Protein AF-A0A8H3M2S5-F1 (afdb_monomer_lite)

Radius of gyration: 21.24 Å; chains: 1; bounding box: 51×39×61 Å

Structure (mmCIF, N/CA/C/O backbone):
data_AF-A0A8H3M2S5-F1
#
_entry.id   AF-A0A8H3M2S5-F1
#
loop_
_atom_site.group_PDB
_atom_site.id
_atom_site.type_symbol
_atom_site.label_atom_id
_atom_site.label_alt_id
_atom_site.label_comp_id
_atom_site.label_asym_id
_atom_site.label_entity_id
_atom_site.label_seq_id
_atom_site.pdbx_PDB_ins_code
_atom_site.Cartn_x
_atom_site.Cartn_y
_atom_site.Cartn_z
_atom_site.occupancy
_atom_site.B_iso_or_equiv
_atom_site.auth_seq_id
_atom_site.auth_comp_id
_atom_site.auth_asym_id
_atom_site.auth_atom_id
_atom_site.pdbx_PDB_model_num
ATOM 1 N N . MET A 1 1 ? -24.716 7.108 -5.659 1.00 51.78 1 MET A N 1
ATOM 2 C CA . MET A 1 1 ? -23.593 6.285 -5.157 1.00 51.78 1 MET A CA 1
ATOM 3 C C . MET A 1 1 ? -22.657 7.214 -4.406 1.00 51.78 1 MET A C 1
ATOM 5 O O . MET A 1 1 ? -22.437 8.313 -4.899 1.00 51.78 1 MET A O 1
ATOM 9 N N . LEU A 1 2 ? -22.180 6.830 -3.221 1.00 49.16 2 LEU A N 1
ATOM 10 C CA . LEU A 1 2 ? -21.153 7.611 -2.524 1.00 49.16 2 LEU A CA 1
ATOM 11 C C . LEU A 1 2 ? -19.843 7.561 -3.331 1.00 49.16 2 LEU A C 1
ATOM 13 O O . LEU A 1 2 ? -19.574 6.525 -3.948 1.00 49.16 2 LEU A O 1
ATOM 17 N N . PRO A 1 3 ? -19.049 8.646 -3.357 1.00 60.88 3 PRO A N 1
ATOM 18 C CA . PRO A 1 3 ? -17.726 8.623 -3.970 1.00 60.88 3 PRO A CA 1
ATOM 19 C C . PRO A 1 3 ? -16.899 7.487 -3.367 1.00 60.88 3 PRO A C 1
ATOM 21 O O . PRO A 1 3 ? -16.915 7.293 -2.149 1.00 60.88 3 PRO A O 1
ATOM 24 N N . LYS A 1 4 ? -16.186 6.731 -4.210 1.00 62.12 4 LYS A N 1
ATOM 25 C CA . LYS A 1 4 ? -15.177 5.797 -3.707 1.00 62.12 4 LYS A CA 1
ATOM 26 C C . LYS A 1 4 ? -14.114 6.620 -2.983 1.00 62.12 4 LYS A C 1
ATOM 28 O O . LYS A 1 4 ? -13.667 7.638 -3.498 1.00 62.12 4 LYS A O 1
ATOM 33 N N . SER A 1 5 ? -13.785 6.205 -1.771 1.00 68.00 5 SER A N 1
ATOM 34 C CA . SER A 1 5 ? -12.738 6.819 -0.966 1.00 68.00 5 SER A CA 1
ATOM 35 C C . SER A 1 5 ? -11.375 6.572 -1.606 1.00 68.00 5 SER A C 1
ATOM 37 O O . SER A 1 5 ? -11.102 5.465 -2.067 1.00 68.00 5 SER A O 1
ATOM 39 N N . ASP A 1 6 ? -10.499 7.572 -1.557 1.00 73.31 6 ASP A N 1
ATOM 40 C CA . ASP A 1 6 ? -9.093 7.428 -1.958 1.00 73.31 6 ASP A CA 1
ATOM 41 C C . ASP A 1 6 ? -8.238 6.744 -0.871 1.00 73.31 6 ASP A C 1
ATOM 43 O O . ASP A 1 6 ? -7.022 6.598 -1.006 1.00 73.31 6 ASP A O 1
ATOM 47 N N . LEU A 1 7 ? -8.852 6.349 0.250 1.00 72.12 7 LEU A N 1
ATOM 48 C CA . LEU A 1 7 ? -8.176 5.666 1.348 1.00 72.12 7 LEU A CA 1
ATOM 49 C C . LEU A 1 7 ? -8.078 4.160 1.085 1.00 72.12 7 LEU A C 1
ATOM 51 O O . LEU A 1 7 ? -8.986 3.540 0.539 1.00 72.12 7 LEU A O 1
ATOM 55 N N . CYS A 1 8 ? -6.993 3.537 1.552 1.00 82.94 8 CYS A N 1
ATOM 56 C CA . CYS A 1 8 ? -6.921 2.080 1.585 1.00 82.94 8 CYS A CA 1
ATOM 57 C C . CYS A 1 8 ? -7.932 1.517 2.600 1.00 82.94 8 CYS A C 1
ATOM 59 O O . CYS A 1 8 ? -8.266 2.178 3.587 1.00 82.94 8 CYS A O 1
ATOM 61 N N . LYS A 1 9 ? -8.350 0.260 2.407 1.00 85.38 9 LYS A N 1
ATOM 62 C CA . LYS A 1 9 ? -9.315 -0.426 3.287 1.00 85.38 9 LYS A CA 1
ATOM 63 C C . LYS A 1 9 ? -8.938 -0.319 4.773 1.00 85.38 9 LYS A C 1
ATOM 65 O O . LYS A 1 9 ? -9.795 -0.067 5.608 1.00 85.38 9 LYS A O 1
ATOM 70 N N . THR A 1 10 ? -7.650 -0.434 5.107 1.00 85.94 10 THR A N 1
ATOM 71 C CA . THR A 1 10 ? -7.149 -0.306 6.487 1.00 85.94 10 THR A CA 1
ATOM 72 C C . THR A 1 10 ? -7.384 1.090 7.073 1.00 85.94 10 THR A C 1
ATOM 74 O O . THR A 1 10 ? -7.798 1.208 8.226 1.00 85.94 10 THR A O 1
ATOM 77 N N . CYS A 1 11 ? -7.140 2.149 6.295 1.00 83.75 11 CYS A N 1
ATOM 78 C CA . CYS A 1 11 ? -7.406 3.528 6.706 1.00 83.75 11 CYS A CA 1
ATOM 79 C C . CYS A 1 11 ? -8.905 3.788 6.870 1.00 83.75 11 CYS A C 1
ATOM 81 O O . CYS A 1 11 ? -9.299 4.459 7.820 1.00 83.75 11 CYS A O 1
ATOM 83 N N . GLU A 1 12 ? -9.738 3.253 5.974 1.00 85.94 12 GLU A N 1
ATOM 84 C CA . GLU A 1 12 ? -11.195 3.365 6.087 1.00 85.94 12 GLU A CA 1
ATOM 85 C C . GLU A 1 12 ? -11.708 2.708 7.368 1.00 85.94 12 GLU A C 1
ATOM 87 O O . GLU A 1 12 ? -12.399 3.363 8.149 1.00 85.94 12 GLU A O 1
ATOM 92 N N . THR A 1 13 ? -11.316 1.455 7.622 1.00 87.69 13 THR A N 1
ATOM 93 C CA . THR A 1 13 ? -11.713 0.715 8.828 1.00 87.69 13 THR A CA 1
ATOM 94 C C . THR A 1 13 ? -11.283 1.451 10.093 1.00 87.69 13 THR A C 1
ATOM 96 O O . THR A 1 13 ? -12.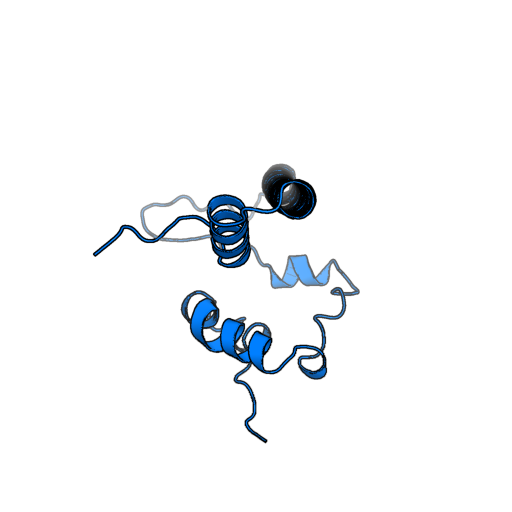130 1.770 10.922 1.00 87.69 13 THR A O 1
ATOM 99 N N . LYS A 1 14 ? -10.000 1.825 10.210 1.00 86.88 14 LYS A N 1
ATOM 100 C CA . LYS A 1 14 ? -9.495 2.531 11.399 1.00 86.88 14 LYS A CA 1
ATOM 101 C C . LYS A 1 14 ? -10.203 3.871 11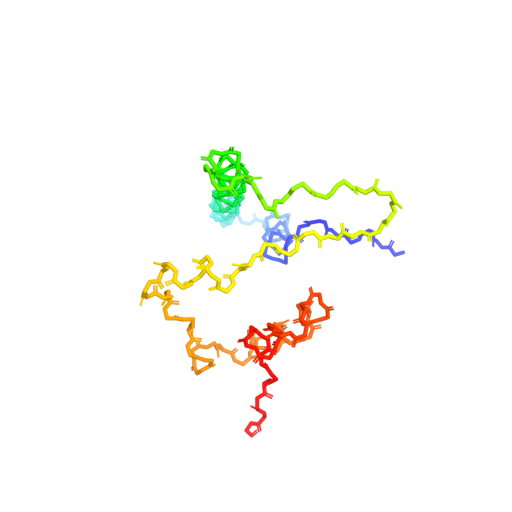.622 1.00 86.88 14 LYS A C 1
ATOM 103 O O . LYS A 1 14 ? -10.479 4.234 12.761 1.00 86.88 14 LYS A O 1
ATOM 108 N N . LYS A 1 15 ? -10.535 4.603 10.554 1.00 86.62 15 LYS A N 1
ATOM 109 C CA . LYS A 1 15 ? -11.261 5.877 10.653 1.00 86.62 15 LYS A CA 1
ATOM 110 C C . LYS A 1 15 ? -12.695 5.684 11.154 1.00 86.62 15 LYS A C 1
ATOM 112 O O . LYS A 1 15 ? -13.139 6.470 11.989 1.00 86.62 15 LYS A O 1
ATOM 117 N N . ILE A 1 16 ? -13.391 4.649 10.679 1.00 86.94 16 ILE A N 1
ATOM 118 C CA . ILE A 1 16 ? -14.727 4.275 11.168 1.00 86.94 16 ILE A CA 1
ATOM 119 C C .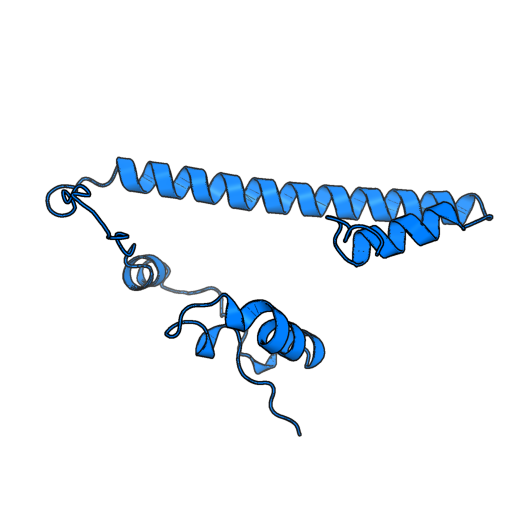 ILE A 1 16 ? -14.642 3.872 12.646 1.00 86.94 16 ILE A C 1
ATOM 121 O O . ILE A 1 16 ? -15.391 4.406 13.464 1.00 86.94 16 ILE A O 1
ATOM 125 N N . ASP A 1 17 ? -13.690 3.014 13.013 1.00 85.44 17 ASP A N 1
ATOM 126 C CA . ASP A 1 17 ? -13.523 2.549 14.394 1.00 85.44 17 ASP A CA 1
ATOM 127 C C . ASP A 1 17 ? -13.267 3.719 15.359 1.00 85.44 17 ASP A C 1
ATOM 129 O O . ASP A 1 17 ? -13.926 3.831 16.392 1.00 85.44 17 ASP A O 1
ATOM 133 N N . ILE A 1 18 ? -12.390 4.661 14.993 1.00 87.31 18 ILE A N 1
ATOM 134 C CA . ILE A 1 18 ? -12.126 5.877 15.785 1.00 87.31 18 ILE A CA 1
ATOM 135 C C . ILE A 1 18 ? -13.369 6.778 15.889 1.00 87.31 18 ILE A C 1
ATOM 137 O O . ILE A 1 18 ? -13.578 7.435 16.915 1.00 87.31 18 ILE A O 1
ATOM 141 N N . GLN A 1 19 ? -14.185 6.851 14.834 1.00 87.31 19 GLN A N 1
ATOM 142 C CA . GLN A 1 19 ? -15.374 7.704 14.799 1.00 87.31 19 GLN A CA 1
ATOM 143 C C . GLN A 1 19 ? -16.470 7.205 15.747 1.00 87.31 19 GLN A C 1
ATOM 145 O O . GLN A 1 19 ? -17.108 8.023 16.411 1.00 87.31 19 GLN A O 1
ATOM 150 N N . TYR A 1 20 ? -16.681 5.889 15.815 1.00 85.75 20 TYR A N 1
ATOM 151 C CA . TYR A 1 20 ? -17.797 5.296 16.560 1.00 85.75 20 TYR A CA 1
ATOM 152 C C . TYR A 1 20 ? -17.428 4.786 17.957 1.00 85.75 20 TYR A C 1
ATOM 154 O O . TYR A 1 20 ? -18.321 4.442 18.734 1.00 85.75 20 TYR A O 1
ATOM 162 N N . ILE A 1 21 ? -16.144 4.751 18.317 1.00 86.88 21 ILE A N 1
ATOM 163 C CA . ILE A 1 21 ? -15.730 4.290 19.641 1.00 86.88 21 ILE A CA 1
ATOM 164 C C . ILE A 1 21 ? -16.037 5.322 20.738 1.00 86.88 21 ILE A C 1
ATOM 166 O O . ILE A 1 21 ? -15.726 6.509 20.632 1.00 86.88 21 ILE A O 1
ATOM 170 N N . ILE A 1 22 ? -16.651 4.842 21.823 1.00 85.56 22 ILE A N 1
ATOM 171 C CA . ILE A 1 22 ? -17.117 5.666 22.953 1.00 85.56 22 ILE A CA 1
ATOM 172 C C . ILE A 1 22 ? -16.109 5.629 24.117 1.00 85.56 22 ILE A C 1
ATOM 174 O O . ILE A 1 22 ? -16.019 6.566 24.906 1.00 85.56 22 ILE A O 1
ATOM 178 N N . GLN A 1 23 ? -15.311 4.558 24.219 1.00 87.56 23 GLN A N 1
ATOM 179 C CA . GLN A 1 23 ? -14.295 4.399 25.262 1.00 87.56 23 GLN A CA 1
ATOM 180 C C . GLN A 1 23 ? -13.038 5.206 24.923 1.00 87.56 23 GLN A C 1
ATOM 182 O O . GLN A 1 23 ? -12.370 4.928 23.928 1.00 87.56 23 GLN A O 1
ATOM 187 N N . HIS A 1 24 ? -12.705 6.183 25.771 1.00 80.25 24 HIS A N 1
ATOM 188 C CA . HIS A 1 24 ? -11.620 7.135 25.524 1.00 80.25 24 HIS A CA 1
ATOM 189 C C . HIS A 1 24 ? -10.241 6.468 25.392 1.00 80.25 24 HIS A C 1
ATOM 191 O O . HIS A 1 24 ? -9.503 6.779 24.464 1.00 80.25 24 HIS A O 1
ATOM 197 N N . GLU A 1 25 ? -9.908 5.516 26.268 1.00 85.12 25 GLU A N 1
ATOM 198 C CA . GLU A 1 25 ? -8.618 4.806 26.230 1.00 85.12 25 GLU A CA 1
ATOM 199 C C . GLU A 1 25 ? -8.429 4.031 24.921 1.00 85.12 25 GLU A C 1
ATOM 201 O O . GLU A 1 25 ? -7.412 4.178 24.251 1.00 85.12 25 GLU A O 1
ATOM 206 N N . LYS A 1 26 ? -9.454 3.293 24.483 1.00 86.56 26 LYS A N 1
ATOM 207 C CA . LYS A 1 26 ? -9.410 2.574 23.201 1.00 86.56 26 LYS A CA 1
ATOM 208 C C . LYS A 1 26 ? -9.394 3.516 22.000 1.00 86.56 26 LYS A C 1
ATOM 210 O O . LYS A 1 26 ? -8.802 3.198 20.973 1.00 86.56 26 LYS A O 1
ATOM 215 N N . LYS A 1 27 ? -10.047 4.679 22.107 1.00 87.62 27 LYS A N 1
ATOM 216 C CA . LYS A 1 27 ? -9.989 5.717 21.070 1.00 87.62 27 LYS A CA 1
ATOM 217 C C . LYS A 1 27 ? -8.572 6.245 20.900 1.00 87.62 27 LYS A C 1
ATOM 219 O O . LYS A 1 27 ? -8.143 6.452 19.766 1.00 87.62 27 LYS A O 1
ATOM 224 N N . LEU A 1 28 ? -7.872 6.462 22.014 1.00 86.44 28 LEU A N 1
ATOM 225 C CA . LEU A 1 28 ? -6.484 6.903 22.017 1.00 86.44 28 LEU A CA 1
ATOM 226 C C . LEU A 1 28 ? -5.592 5.856 21.344 1.00 86.44 28 LEU A C 1
ATOM 228 O O . LEU A 1 28 ? -4.923 6.188 20.370 1.00 86.44 28 LEU A O 1
ATOM 232 N N . GLU A 1 29 ? -5.686 4.596 21.778 1.00 89.38 29 GLU A N 1
ATOM 233 C CA . GLU A 1 29 ? -4.929 3.477 21.204 1.00 89.38 29 GLU A CA 1
ATOM 234 C C . GLU A 1 29 ? -5.160 3.363 19.690 1.00 89.38 29 GLU A C 1
ATOM 236 O O . GLU A 1 29 ? -4.214 3.441 18.912 1.00 89.38 29 GLU A O 1
ATOM 241 N N . LEU A 1 30 ? -6.418 3.299 19.237 1.00 85.38 30 LEU A N 1
ATOM 242 C CA . LEU A 1 30 ? -6.744 3.221 17.807 1.00 85.38 30 LEU A CA 1
ATOM 243 C C . LEU A 1 30 ? -6.222 4.420 17.004 1.00 85.38 30 LEU A C 1
ATOM 245 O O . LEU A 1 30 ? -5.847 4.264 15.839 1.00 85.38 30 LEU A O 1
ATOM 249 N N . THR A 1 31 ? -6.201 5.609 17.610 1.00 84.38 31 THR A N 1
ATOM 250 C CA . THR A 1 31 ? -5.690 6.824 16.967 1.00 84.38 31 THR A CA 1
ATOM 251 C C . THR A 1 31 ? -4.177 6.756 16.788 1.00 84.38 31 THR A C 1
ATOM 253 O O . THR A 1 31 ? -3.691 7.032 15.690 1.00 84.38 31 THR A O 1
ATOM 256 N N . GLU A 1 32 ? -3.430 6.346 17.812 1.00 88.69 32 GLU A N 1
ATOM 257 C CA . GLU A 1 32 ? -1.980 6.123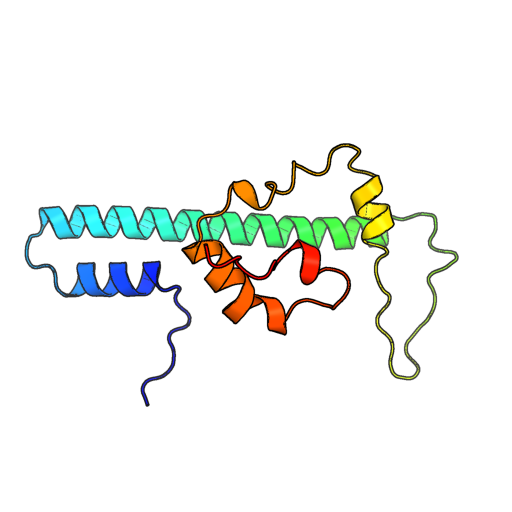 17.710 1.00 88.69 32 GLU A CA 1
ATOM 258 C C . GLU A 1 32 ? -1.664 5.096 16.621 1.00 88.69 32 GLU A C 1
ATOM 260 O O . GLU A 1 32 ? -0.826 5.316 15.741 1.00 88.69 32 GLU A O 1
ATOM 265 N N . ASP A 1 33 ? -2.426 4.013 16.617 1.00 87.94 33 ASP A N 1
ATOM 266 C CA . ASP A 1 33 ? -2.284 2.907 15.688 1.00 87.94 33 ASP A CA 1
ATOM 267 C C . ASP A 1 33 ? -2.612 3.310 14.236 1.00 87.94 33 ASP A C 1
ATOM 269 O O . ASP A 1 33 ? -2.053 2.778 13.270 1.00 87.94 33 ASP A O 1
ATOM 273 N N . TYR A 1 34 ? -3.528 4.264 14.051 1.00 86.88 34 TYR A N 1
ATOM 274 C CA . TYR A 1 34 ? -3.820 4.885 12.759 1.00 86.88 34 TYR A CA 1
ATOM 275 C C . TYR A 1 34 ? -2.700 5.829 12.308 1.00 86.88 34 TYR A C 1
ATOM 277 O O . TYR A 1 34 ? -2.270 5.757 11.154 1.00 86.88 34 TYR A O 1
ATOM 285 N N . LEU A 1 35 ? -2.157 6.649 13.211 1.00 86.44 35 LEU A N 1
ATOM 286 C CA . LEU A 1 35 ? -1.033 7.541 12.910 1.00 86.44 35 LEU A CA 1
ATOM 287 C C . LEU A 1 35 ? 0.233 6.765 12.524 1.00 86.44 35 LEU A C 1
ATOM 289 O O . LEU A 1 35 ? 0.925 7.147 11.577 1.00 86.44 35 LEU A O 1
ATOM 293 N N . ILE A 1 36 ? 0.514 5.644 13.194 1.00 90.12 36 ILE A N 1
ATOM 294 C CA . ILE A 1 36 ? 1.623 4.747 12.837 1.00 90.12 36 ILE A CA 1
ATOM 295 C C . ILE A 1 36 ? 1.443 4.211 11.414 1.00 90.12 36 ILE A C 1
ATOM 297 O O . ILE A 1 36 ? 2.398 4.203 10.632 1.00 90.12 36 ILE A O 1
ATOM 301 N N . HIS A 1 37 ? 0.229 3.785 11.057 1.00 88.94 37 HIS A N 1
ATOM 302 C CA . HIS A 1 37 ? -0.060 3.302 9.710 1.00 88.94 37 HIS A CA 1
ATOM 303 C C . HIS A 1 37 ? 0.142 4.396 8.651 1.00 88.94 37 HIS A C 1
ATOM 305 O O . HIS A 1 37 ? 0.821 4.152 7.652 1.00 88.94 37 HIS A O 1
ATOM 311 N N . LEU A 1 38 ? -0.360 5.612 8.896 1.00 85.56 38 LEU A N 1
ATOM 312 C CA . LEU A 1 38 ? -0.161 6.753 7.996 1.00 85.56 38 LEU A CA 1
ATOM 313 C C . LEU A 1 38 ? 1.322 7.088 7.809 1.00 85.56 38 LEU A C 1
ATOM 315 O O . LEU A 1 38 ? 1.766 7.308 6.682 1.00 85.56 38 LEU A O 1
ATOM 319 N N . LYS A 1 39 ? 2.105 7.069 8.892 1.00 90.69 39 LYS A N 1
ATOM 320 C CA . LYS A 1 39 ? 3.548 7.324 8.834 1.00 90.69 39 LYS A CA 1
ATOM 321 C C . LYS A 1 39 ? 4.280 6.283 7.984 1.00 90.69 39 LYS A C 1
ATOM 323 O O . LYS A 1 39 ? 5.137 6.653 7.187 1.00 90.69 39 LYS A O 1
ATOM 328 N N . ARG A 1 40 ? 3.930 4.999 8.114 1.00 84.62 40 ARG A N 1
ATOM 329 C CA . ARG A 1 40 ? 4.500 3.929 7.273 1.00 84.62 40 ARG A CA 1
ATOM 330 C C . ARG A 1 40 ? 4.148 4.125 5.799 1.00 84.62 40 ARG A C 1
ATOM 332 O O . ARG A 1 40 ? 5.037 4.074 4.957 1.00 84.62 40 ARG A O 1
ATOM 339 N N . ALA A 1 41 ? 2.887 4.434 5.498 1.00 80.81 41 ALA A N 1
ATOM 340 C CA . ALA A 1 41 ? 2.449 4.699 4.127 1.00 80.81 41 ALA A CA 1
ATOM 341 C C . ALA A 1 41 ? 3.170 5.911 3.503 1.00 80.81 41 ALA A C 1
ATOM 343 O O . ALA A 1 41 ? 3.485 5.910 2.313 1.00 80.81 41 ALA A O 1
ATOM 344 N N . GLN A 1 42 ? 3.466 6.941 4.303 1.00 84.44 42 GLN A N 1
ATOM 345 C CA . GLN A 1 42 ? 4.269 8.080 3.861 1.00 84.44 42 GLN A CA 1
ATOM 346 C C . GLN A 1 42 ? 5.715 7.670 3.549 1.00 84.44 42 GLN A C 1
ATOM 348 O O . GLN A 1 42 ? 6.217 7.993 2.478 1.00 84.44 42 GLN A O 1
ATOM 353 N N . GLN A 1 43 ? 6.354 6.893 4.428 1.00 82.88 43 GLN A N 1
ATOM 354 C CA . GLN A 1 43 ? 7.721 6.404 4.212 1.00 82.88 43 GLN A CA 1
ATOM 355 C C . GLN A 1 43 ? 7.849 5.542 2.949 1.00 82.88 43 GLN A C 1
ATOM 357 O O . GLN A 1 43 ? 8.815 5.684 2.202 1.00 82.88 43 GLN A O 1
ATOM 362 N N . GLU A 1 44 ? 6.873 4.672 2.683 1.00 78.81 44 GLU A N 1
ATOM 363 C CA . GLU A 1 44 ? 6.838 3.867 1.456 1.00 78.81 44 GLU A CA 1
ATOM 364 C C . GLU A 1 44 ? 6.737 4.751 0.208 1.00 78.81 44 GLU A C 1
ATOM 366 O O . GLU A 1 44 ? 7.483 4.559 -0.755 1.00 78.81 44 GLU A O 1
ATOM 371 N N . ARG A 1 45 ? 5.862 5.763 0.232 1.00 83.94 45 ARG A N 1
ATOM 372 C CA . ARG A 1 45 ? 5.733 6.736 -0.860 1.00 83.94 45 ARG A CA 1
ATOM 373 C C . ARG A 1 45 ? 7.044 7.477 -1.112 1.00 83.94 45 ARG A C 1
ATOM 375 O O . ARG A 1 45 ? 7.472 7.582 -2.261 1.00 83.94 45 ARG A O 1
ATOM 382 N N . ASP A 1 46 ? 7.681 7.963 -0.054 1.00 85.31 46 ASP A N 1
ATOM 383 C CA . ASP A 1 46 ? 8.939 8.705 -0.145 1.00 85.31 46 ASP A CA 1
ATOM 384 C C . ASP A 1 46 ? 10.063 7.823 -0.709 1.00 85.31 46 ASP A C 1
ATOM 386 O O . ASP A 1 46 ? 10.854 8.274 -1.543 1.00 85.31 46 ASP A O 1
ATOM 390 N N . TYR A 1 47 ? 10.092 6.541 -0.334 1.00 86.12 47 TYR A N 1
ATOM 391 C CA . TYR A 1 47 ? 11.019 5.555 -0.888 1.00 86.12 47 TYR A CA 1
ATOM 392 C C . TYR A 1 47 ? 10.812 5.348 -2.396 1.00 86.12 47 TYR A C 1
ATOM 394 O O . TYR A 1 47 ? 11.774 5.418 -3.166 1.00 86.12 47 TYR A O 1
ATOM 402 N N . TYR A 1 48 ? 9.570 5.144 -2.846 1.00 79.25 48 TYR A N 1
ATOM 403 C CA . TYR A 1 48 ? 9.276 4.990 -4.275 1.00 79.25 48 TYR A CA 1
ATOM 404 C C . TYR A 1 48 ? 9.621 6.247 -5.074 1.00 79.25 48 TYR A C 1
ATOM 406 O O . TYR A 1 48 ? 10.277 6.143 -6.111 1.00 79.25 48 TYR A O 1
ATOM 414 N N . ASN A 1 49 ? 9.257 7.426 -4.571 1.00 82.62 49 ASN A N 1
ATOM 415 C CA . ASN A 1 49 ? 9.593 8.697 -5.211 1.00 82.62 49 ASN A CA 1
ATOM 416 C C . ASN A 1 49 ? 11.110 8.886 -5.331 1.00 82.62 49 ASN A C 1
ATOM 418 O O . ASN A 1 49 ? 11.598 9.273 -6.390 1.00 82.62 49 ASN A O 1
ATOM 422 N N . SER A 1 50 ? 11.861 8.552 -4.278 1.00 84.12 50 SER A N 1
ATOM 423 C CA . SER A 1 50 ? 13.327 8.614 -4.295 1.00 84.12 50 SER A CA 1
ATOM 424 C C . SER A 1 50 ? 13.918 7.684 -5.357 1.00 84.12 50 SER A C 1
ATOM 426 O O . SER A 1 50 ? 14.797 8.089 -6.112 1.00 84.12 50 SER A O 1
ATOM 428 N N . ASN A 1 51 ? 13.399 6.460 -5.482 1.00 77.75 51 ASN A N 1
ATOM 429 C CA . ASN A 1 51 ? 13.858 5.519 -6.506 1.00 77.75 51 ASN A CA 1
ATOM 430 C C . ASN A 1 51 ? 13.533 5.983 -7.931 1.00 77.75 51 ASN A C 1
ATOM 432 O O . ASN A 1 51 ? 14.358 5.795 -8.822 1.00 77.75 51 ASN A O 1
ATOM 436 N N . ILE A 1 52 ? 12.367 6.601 -8.152 1.00 77.31 52 ILE A N 1
ATOM 437 C CA . ILE A 1 52 ? 12.008 7.187 -9.453 1.00 77.31 52 ILE A CA 1
ATOM 438 C C . ILE A 1 52 ? 12.988 8.308 -9.810 1.00 77.31 52 ILE A C 1
ATOM 440 O O . ILE A 1 52 ? 13.520 8.319 -10.919 1.00 77.31 52 ILE A O 1
ATOM 444 N N . THR A 1 53 ? 13.274 9.211 -8.868 1.00 81.50 53 THR A N 1
ATOM 445 C CA . THR A 1 53 ? 14.255 10.289 -9.061 1.00 81.50 53 THR A CA 1
ATOM 446 C C . THR A 1 53 ? 15.633 9.728 -9.404 1.00 81.50 53 THR A C 1
ATOM 448 O O . THR A 1 53 ? 16.211 10.119 -10.418 1.00 81.50 53 THR A O 1
ATOM 451 N N . ASN A 1 54 ? 16.114 8.744 -8.639 1.00 80.38 54 ASN A N 1
ATOM 452 C CA . ASN A 1 54 ? 17.405 8.099 -8.891 1.00 80.38 54 ASN A CA 1
ATOM 453 C C . ASN A 1 54 ? 17.448 7.431 -10.273 1.00 80.38 54 ASN A C 1
ATOM 455 O O . ASN A 1 54 ? 18.425 7.583 -10.998 1.00 80.38 54 ASN A O 1
ATOM 459 N N . ALA A 1 55 ? 16.381 6.737 -10.683 1.00 74.31 55 ALA A N 1
ATOM 460 C CA . ALA A 1 55 ? 16.310 6.107 -12.002 1.00 74.31 55 ALA A CA 1
ATOM 461 C C . ALA A 1 55 ? 16.357 7.133 -13.150 1.00 74.31 55 ALA A C 1
ATOM 463 O O . ALA A 1 55 ? 16.991 6.883 -14.179 1.00 74.31 55 ALA A O 1
ATOM 464 N N . ILE A 1 56 ? 15.718 8.296 -12.976 1.00 75.75 56 ILE A N 1
ATOM 465 C CA . ILE A 1 56 ? 15.776 9.407 -13.937 1.00 75.75 56 ILE A CA 1
ATOM 466 C C . ILE A 1 56 ? 17.200 9.973 -14.022 1.00 75.75 56 ILE A C 1
ATOM 468 O O . ILE A 1 56 ? 17.694 10.226 -15.123 1.00 75.75 56 ILE A O 1
ATOM 472 N N . GLU A 1 57 ? 17.867 10.178 -12.886 1.00 78.75 57 GLU A N 1
ATOM 473 C CA . GLU A 1 57 ? 19.240 10.697 -12.837 1.00 78.75 57 GLU A CA 1
ATOM 474 C C . GLU A 1 57 ? 20.259 9.716 -13.426 1.00 78.75 57 GLU A C 1
ATOM 476 O O . GLU A 1 57 ? 21.066 10.106 -14.273 1.00 78.75 57 GLU A O 1
ATOM 481 N N . ASP A 1 58 ? 20.174 8.435 -13.067 1.00 74.50 58 ASP A N 1
ATOM 482 C CA . ASP A 1 58 ? 20.995 7.366 -13.643 1.00 74.50 58 ASP A CA 1
ATOM 483 C C . ASP A 1 58 ? 20.821 7.288 -15.168 1.00 74.50 58 ASP A C 1
ATOM 485 O O . ASP A 1 58 ? 21.791 7.100 -15.906 1.00 74.50 58 ASP A O 1
ATOM 489 N N . GLY A 1 59 ? 19.587 7.475 -15.653 1.00 75.19 59 GLY A N 1
ATOM 490 C CA . GLY A 1 59 ? 19.282 7.551 -17.080 1.00 75.19 59 GLY A CA 1
ATOM 491 C C . GLY A 1 59 ? 19.968 8.729 -17.778 1.00 75.19 59 GLY A C 1
ATOM 492 O O . GLY A 1 59 ? 20.534 8.549 -18.856 1.00 75.19 59 GLY A O 1
ATOM 493 N N . LYS A 1 60 ? 19.970 9.916 -17.156 1.00 75.00 60 LYS A N 1
ATOM 494 C CA . LYS A 1 60 ? 20.643 11.118 -17.689 1.00 75.00 60 LYS A CA 1
ATOM 495 C C . LYS A 1 60 ? 22.165 10.972 -17.735 1.00 75.00 60 LYS A C 1
ATOM 497 O O . LYS A 1 60 ? 22.791 11.472 -18.664 1.00 75.00 60 LYS A O 1
ATOM 502 N N . ASN A 1 61 ? 22.749 10.289 -16.754 1.00 71.75 61 ASN A N 1
ATOM 503 C CA . ASN A 1 61 ? 24.200 10.169 -16.597 1.00 71.75 61 ASN A CA 1
ATOM 504 C C . ASN A 1 61 ? 24.817 8.986 -17.367 1.00 71.75 61 ASN A C 1
ATOM 506 O O . ASN A 1 61 ? 26.018 8.744 -17.256 1.00 71.75 61 ASN A O 1
ATOM 510 N N . ASN A 1 62 ? 24.030 8.235 -18.143 1.00 67.00 62 ASN A N 1
ATOM 511 C CA . ASN A 1 62 ? 24.520 7.084 -18.896 1.00 67.00 62 ASN A CA 1
ATOM 512 C C . ASN A 1 62 ? 25.385 7.520 -20.107 1.00 67.00 62 ASN A C 1
ATOM 514 O O . ASN A 1 62 ? 24.848 8.083 -21.064 1.00 67.00 62 ASN A O 1
ATOM 518 N N . PRO A 1 63 ? 26.698 7.207 -20.133 1.00 58.72 63 PRO A N 1
ATOM 519 C CA . PRO A 1 63 ? 27.612 7.624 -21.203 1.00 58.72 63 PRO A CA 1
ATOM 520 C C . PRO A 1 63 ? 27.394 6.880 -22.532 1.00 58.72 63 PRO A C 1
ATOM 522 O O . PRO A 1 63 ? 27.948 7.278 -23.551 1.00 58.72 63 PRO A O 1
ATOM 525 N N . ASN A 1 64 ? 26.560 5.833 -22.558 1.00 57.16 64 ASN A N 1
ATOM 526 C CA . ASN A 1 64 ? 26.181 5.107 -23.777 1.00 57.16 64 ASN A CA 1
ATOM 527 C C . ASN A 1 64 ? 24.992 5.756 -24.519 1.00 57.16 64 ASN A C 1
ATOM 529 O O . ASN A 1 64 ? 24.201 5.058 -25.154 1.00 57.16 64 ASN A O 1
ATOM 533 N N . SER A 1 65 ? 24.840 7.083 -24.445 1.00 51.97 65 SER A N 1
ATOM 534 C CA . SER A 1 65 ? 23.721 7.822 -25.055 1.00 51.97 65 SER A CA 1
ATOM 535 C C . SER A 1 65 ? 23.706 7.799 -26.594 1.00 51.97 65 SER A C 1
ATOM 537 O O . SER A 1 65 ? 22.747 8.259 -27.211 1.00 51.97 65 SER A O 1
ATOM 539 N N . SER A 1 66 ? 24.707 7.190 -27.237 1.00 47.91 66 SER A N 1
ATOM 540 C CA . SER A 1 66 ? 24.822 7.036 -28.696 1.00 47.91 66 SER A CA 1
ATOM 541 C C . SER A 1 66 ? 23.892 5.981 -29.323 1.00 47.91 66 SER A C 1
ATOM 543 O O . SER A 1 66 ? 24.178 5.490 -30.409 1.00 47.91 66 SER A O 1
ATOM 545 N N . GLY A 1 67 ? 22.788 5.607 -28.672 1.00 43.53 67 GLY A N 1
ATOM 546 C CA . GLY A 1 67 ? 21.843 4.624 -29.222 1.00 43.53 67 GLY A CA 1
ATOM 547 C C . GLY A 1 67 ? 20.379 4.839 -28.851 1.00 43.53 67 GLY A C 1
ATOM 548 O O . GLY A 1 67 ? 19.556 3.973 -29.128 1.00 43.53 67 GLY A O 1
ATOM 549 N N . SER A 1 68 ? 20.033 5.956 -28.210 1.00 44.59 68 SER A N 1
ATOM 550 C CA . SER A 1 68 ? 18.667 6.204 -27.735 1.00 44.59 68 SER A CA 1
ATOM 551 C C . SER A 1 68 ? 18.132 7.581 -28.127 1.00 44.59 68 SER A C 1
ATOM 553 O O . SER A 1 68 ? 17.208 8.082 -27.492 1.00 44.59 68 SER A O 1
ATOM 555 N N . GLN A 1 69 ? 18.674 8.189 -29.188 1.00 47.59 69 GLN A N 1
ATOM 556 C CA . GLN A 1 69 ? 17.965 9.235 -29.921 1.00 47.59 69 GLN A CA 1
ATOM 557 C C . GLN A 1 69 ? 16.892 8.576 -30.784 1.00 47.59 69 GLN A C 1
ATOM 559 O O . GLN A 1 69 ? 17.197 8.154 -31.886 1.00 47.59 69 GLN A O 1
ATOM 564 N N . HIS A 1 70 ? 15.644 8.525 -30.326 1.00 43.28 70 HIS A N 1
ATOM 565 C CA . HIS A 1 70 ? 14.512 8.553 -31.251 1.00 43.28 70 HIS A CA 1
ATOM 566 C C . HIS A 1 70 ? 13.381 9.361 -30.620 1.00 43.28 70 HIS A C 1
ATOM 568 O O . HIS A 1 70 ? 12.722 8.935 -29.675 1.00 43.28 70 HIS A O 1
ATOM 574 N N . TYR A 1 71 ? 13.232 10.577 -31.142 1.00 44.47 71 TYR A N 1
ATOM 575 C CA . TYR A 1 71 ? 12.129 11.480 -30.870 1.00 44.47 71 TYR A CA 1
ATOM 576 C C . TYR A 1 71 ? 10.845 10.957 -31.518 1.00 44.47 71 TYR A C 1
ATOM 578 O O . TYR A 1 71 ? 10.857 10.397 -32.614 1.00 44.47 71 TYR A O 1
ATOM 586 N N . LEU A 1 72 ? 9.737 11.209 -30.830 1.00 35.91 72 LEU A N 1
ATOM 587 C CA . LEU A 1 72 ? 8.373 11.073 -31.316 1.00 35.91 72 LEU A CA 1
ATOM 588 C C . LEU A 1 72 ? 8.122 12.003 -32.515 1.00 35.91 72 LEU A C 1
ATOM 590 O O . LEU A 1 72 ? 7.950 13.203 -32.333 1.00 35.91 72 LEU A O 1
ATOM 594 N N . ASN A 1 73 ? 7.983 11.411 -33.704 1.00 38.91 73 ASN A N 1
ATOM 595 C CA . ASN A 1 73 ? 7.037 11.862 -34.735 1.00 38.91 73 ASN A CA 1
ATOM 596 C C . ASN A 1 73 ? 5.767 10.988 -34.685 1.00 38.91 73 ASN A C 1
ATOM 598 O O . ASN A 1 73 ? 5.277 10.518 -35.707 1.00 38.91 73 ASN A O 1
ATOM 602 N N . GLY A 1 74 ? 5.245 10.773 -33.475 1.00 45.62 74 GLY A N 1
ATOM 603 C CA . GLY A 1 74 ? 4.035 9.989 -33.232 1.00 45.62 74 GLY A CA 1
ATOM 604 C C . GLY A 1 74 ? 4.326 8.538 -32.842 1.00 45.62 74 GLY A C 1
ATOM 605 O O . GLY A 1 74 ? 4.905 7.785 -33.609 1.00 45.62 74 GLY A O 1
ATOM 606 N N . GLU A 1 75 ? 3.893 8.187 -31.630 1.00 43.16 75 GLU A N 1
ATOM 607 C CA . GLU A 1 75 ? 3.697 6.830 -31.093 1.00 43.16 75 GLU A CA 1
ATOM 608 C C . GLU A 1 75 ? 4.940 5.944 -30.867 1.00 43.16 75 GLU A C 1
ATOM 610 O O . GLU A 1 75 ? 5.336 5.131 -31.696 1.00 43.16 75 GLU A O 1
ATOM 615 N N . GLY A 1 76 ? 5.509 6.015 -29.657 1.00 40.00 76 GLY A N 1
ATOM 616 C CA . GLY A 1 76 ? 6.410 4.974 -29.157 1.00 40.00 76 GLY A CA 1
ATOM 617 C C . GLY A 1 76 ? 6.937 5.233 -27.744 1.00 40.00 76 GLY A C 1
ATOM 618 O O . GLY A 1 76 ? 7.462 6.308 -27.462 1.00 40.00 76 GLY A O 1
ATOM 619 N N . PHE A 1 77 ? 6.824 4.234 -26.863 1.00 41.28 77 PHE A N 1
ATOM 620 C CA . PHE A 1 77 ? 7.499 4.193 -25.562 1.00 41.28 77 PHE A CA 1
ATOM 621 C C . PHE A 1 77 ? 8.820 3.433 -25.701 1.00 41.28 77 PHE A C 1
ATOM 623 O O . PHE A 1 77 ? 8.858 2.317 -26.220 1.00 41.28 77 PHE A O 1
ATOM 630 N N . GLN A 1 78 ? 9.913 4.025 -25.221 1.00 44.25 78 GLN A N 1
ATOM 631 C CA . GLN A 1 78 ? 11.203 3.350 -25.142 1.00 44.25 78 GLN A CA 1
ATOM 632 C C . GLN A 1 78 ? 11.133 2.363 -23.972 1.00 44.25 78 GLN A C 1
ATOM 634 O O . GLN A 1 78 ? 11.124 2.773 -22.810 1.00 44.25 78 GLN A O 1
ATOM 639 N N . TYR A 1 79 ? 11.031 1.064 -24.260 1.00 44.00 79 TYR A N 1
ATOM 640 C CA . TYR A 1 79 ? 11.130 0.052 -23.215 1.00 44.00 79 TYR A CA 1
ATOM 641 C C . TYR A 1 79 ? 12.524 0.149 -22.603 1.00 44.00 79 TYR A C 1
ATOM 643 O O . TYR A 1 79 ? 13.522 -0.221 -23.224 1.00 44.00 79 TYR A O 1
ATOM 651 N N . TYR A 1 80 ? 12.590 0.658 -21.373 1.00 46.62 80 TYR A N 1
ATOM 652 C CA . TYR A 1 80 ? 13.742 0.424 -20.522 1.00 46.62 80 TYR A CA 1
ATOM 653 C C . TYR A 1 80 ? 13.929 -1.094 -20.482 1.00 46.62 80 TYR A C 1
ATOM 655 O O . TYR A 1 80 ? 12.981 -1.820 -20.175 1.00 46.62 80 TYR A O 1
ATOM 663 N N . ASP A 1 81 ? 15.106 -1.593 -20.868 1.00 53.53 81 ASP A N 1
ATOM 664 C CA . ASP A 1 81 ? 15.397 -3.025 -20.827 1.00 53.53 81 ASP A CA 1
ATOM 665 C C . ASP A 1 81 ? 15.552 -3.441 -19.360 1.00 53.53 81 ASP A C 1
ATOM 667 O O . ASP A 1 81 ? 16.650 -3.596 -18.812 1.00 53.53 81 ASP A O 1
ATOM 671 N N . PHE A 1 82 ? 14.403 -3.575 -18.700 1.00 50.50 82 PHE A N 1
ATOM 672 C CA . PHE A 1 82 ? 14.281 -3.985 -17.316 1.00 50.50 82 PHE A CA 1
ATOM 673 C C . PHE A 1 82 ? 14.984 -5.321 -17.107 1.00 50.50 82 PHE A C 1
ATOM 675 O O . PHE A 1 82 ? 15.587 -5.527 -16.061 1.00 50.50 82 PHE A O 1
ATOM 682 N N . LYS A 1 83 ? 15.017 -6.201 -18.115 1.00 48.72 83 LYS A N 1
ATOM 683 C CA . LYS A 1 83 ? 15.726 -7.481 -18.044 1.00 48.72 83 LYS A CA 1
ATOM 684 C C . LYS A 1 83 ? 17.225 -7.271 -17.827 1.00 48.72 83 LYS A C 1
ATOM 686 O O . LYS A 1 83 ? 17.803 -7.920 -16.957 1.00 48.72 83 LYS A O 1
ATOM 691 N N . LYS A 1 84 ? 17.847 -6.331 -18.543 1.00 55.09 84 LYS A N 1
ATOM 692 C CA . LYS A 1 84 ? 19.266 -5.979 -18.363 1.00 55.09 84 LYS A CA 1
ATOM 693 C C . LYS A 1 84 ? 19.532 -5.261 -17.036 1.00 55.09 84 LYS A C 1
ATOM 695 O O . LYS A 1 84 ? 20.540 -5.536 -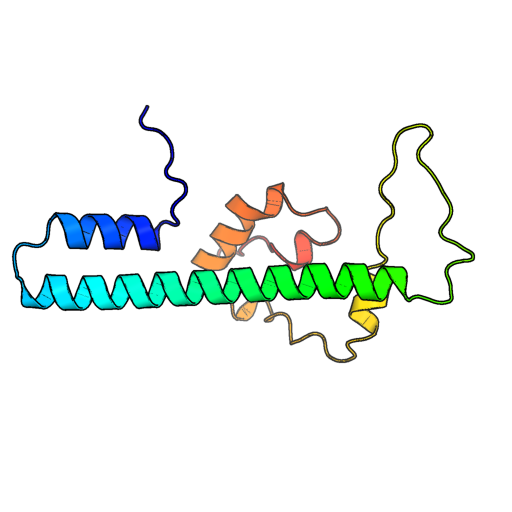16.384 1.00 55.09 84 LYS A O 1
ATOM 700 N N . TYR A 1 85 ? 18.621 -4.389 -16.603 1.00 51.41 85 TYR A N 1
ATOM 701 C CA . TYR A 1 85 ? 18.707 -3.722 -15.298 1.00 51.41 85 TYR A CA 1
ATOM 702 C C . TYR A 1 85 ? 18.615 -4.728 -14.138 1.00 51.41 85 TYR A C 1
ATOM 704 O O . TYR A 1 85 ? 19.477 -4.754 -13.261 1.00 51.41 85 TYR A O 1
ATOM 712 N N . PHE A 1 86 ? 17.639 -5.636 -14.183 1.00 49.72 86 PHE A N 1
ATOM 713 C CA . PHE A 1 86 ? 17.434 -6.685 -13.186 1.00 49.72 86 PHE A CA 1
ATOM 714 C C . PHE A 1 86 ? 18.553 -7.738 -13.179 1.00 49.72 86 PHE A C 1
ATOM 716 O O . PHE A 1 86 ? 18.887 -8.255 -12.116 1.00 49.72 86 PHE A O 1
ATOM 723 N N . GLN A 1 87 ? 19.212 -7.994 -14.314 1.00 52.78 87 GLN A N 1
ATOM 724 C CA . GLN A 1 87 ? 20.407 -8.849 -14.378 1.00 52.78 87 GLN A CA 1
ATOM 725 C C . GLN A 1 87 ? 21.619 -8.279 -13.623 1.00 52.78 87 GLN A C 1
ATOM 727 O O . GLN A 1 87 ? 22.467 -9.049 -13.163 1.00 52.78 87 GLN A O 1
ATOM 732 N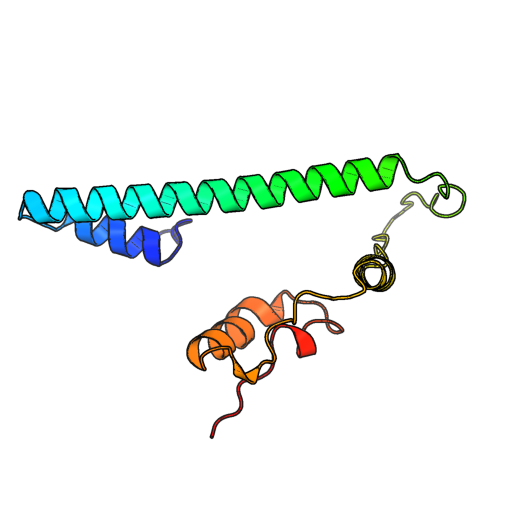 N . LYS A 1 88 ? 21.715 -6.950 -13.459 1.00 51.69 88 LYS A N 1
ATOM 733 C CA . LYS A 1 88 ? 22.782 -6.309 -12.666 1.00 51.69 88 LYS A CA 1
ATOM 734 C C . LYS A 1 88 ? 22.673 -6.677 -11.179 1.00 51.69 88 LYS A C 1
ATOM 736 O O . LYS A 1 88 ? 23.688 -6.773 -10.489 1.00 51.69 88 LYS A O 1
ATOM 741 N N . PHE A 1 89 ? 21.465 -6.977 -10.704 1.00 50.94 89 PHE A N 1
ATOM 742 C CA . PHE A 1 89 ? 21.218 -7.544 -9.383 1.00 50.94 89 PHE A CA 1
ATOM 743 C C . PHE A 1 89 ? 21.395 -9.069 -9.453 1.00 50.94 89 PHE A C 1
ATOM 745 O O . PHE A 1 89 ? 20.435 -9.824 -9.560 1.00 50.94 89 PHE A O 1
ATOM 752 N N . LYS A 1 90 ? 22.649 -9.548 -9.376 1.00 49.81 90 LYS A N 1
ATOM 753 C CA . LYS A 1 90 ? 23.005 -10.991 -9.401 1.00 49.81 90 LYS A CA 1
ATOM 754 C C . LYS A 1 90 ? 22.287 -11.854 -8.347 1.00 49.81 90 LYS A C 1
ATOM 756 O O . LYS A 1 90 ? 22.320 -13.078 -8.429 1.00 49.81 90 LYS A O 1
ATOM 761 N N . LYS A 1 91 ? 21.631 -11.232 -7.370 1.00 47.47 91 LYS A N 1
ATOM 762 C CA . LYS A 1 91 ? 20.563 -11.833 -6.578 1.00 47.47 91 LYS A CA 1
ATOM 763 C C . LYS A 1 91 ? 19.372 -10.891 -6.661 1.00 47.47 91 LYS A C 1
ATOM 765 O O . LYS A 1 91 ? 19.324 -9.906 -5.929 1.00 47.47 91 LYS A O 1
ATOM 770 N N . LEU A 1 92 ? 18.422 -11.194 -7.543 1.00 48.25 92 LEU A N 1
ATOM 771 C CA . LEU A 1 92 ? 17.059 -10.718 -7.345 1.00 48.25 92 LEU A CA 1
ATOM 772 C C . LEU A 1 92 ? 16.687 -11.108 -5.906 1.00 48.25 92 LEU A C 1
ATOM 774 O O . LEU A 1 92 ? 16.911 -12.275 -5.554 1.00 48.25 92 LEU A O 1
ATOM 778 N N . PRO A 1 93 ? 16.228 -10.174 -5.045 1.00 41.66 93 PRO A N 1
ATOM 779 C CA . PRO A 1 93 ? 15.703 -10.556 -3.742 1.00 41.66 93 PRO A CA 1
ATOM 780 C C . PRO A 1 93 ? 14.669 -11.618 -4.047 1.00 41.66 93 PRO A C 1
ATOM 782 O O . PRO A 1 93 ? 13.782 -11.347 -4.849 1.00 41.66 93 PRO A O 1
ATOM 785 N N . ASN A 1 94 ? 14.914 -12.829 -3.536 1.00 41.12 94 ASN A N 1
ATOM 786 C CA . ASN A 1 94 ? 14.179 -14.049 -3.836 1.00 41.12 94 ASN A CA 1
ATOM 787 C C . ASN A 1 94 ? 12.705 -13.664 -3.942 1.00 41.12 94 ASN A C 1
ATOM 789 O O . ASN A 1 94 ? 12.100 -13.389 -2.904 1.00 41.12 94 ASN A O 1
ATOM 793 N N . ILE A 1 95 ? 12.206 -13.471 -5.178 1.00 50.06 95 ILE A N 1
ATOM 794 C CA . ILE A 1 95 ? 10.839 -13.016 -5.416 1.00 50.06 95 ILE A CA 1
ATOM 795 C C . ILE A 1 95 ? 10.070 -14.175 -4.866 1.00 50.06 95 ILE A C 1
ATOM 797 O O . ILE A 1 95 ? 10.124 -15.257 -5.448 1.00 50.06 95 ILE A O 1
ATOM 801 N N . GLN A 1 96 ? 9.572 -13.952 -3.653 1.00 48.84 96 GLN A N 1
ATOM 802 C CA . GLN A 1 96 ? 9.071 -14.947 -2.739 1.00 48.84 96 GLN A CA 1
ATOM 803 C C . GLN A 1 96 ? 8.385 -16.013 -3.569 1.00 48.84 96 GLN A C 1
ATOM 805 O O . GLN A 1 96 ? 7.347 -15.737 -4.172 1.00 48.84 96 GLN A O 1
ATOM 810 N N . SER A 1 97 ? 9.070 -17.161 -3.713 1.00 45.62 97 SER A N 1
ATOM 811 C CA . SER A 1 97 ? 8.562 -18.320 -4.438 1.00 45.62 97 SER A CA 1
ATOM 812 C C . SER A 1 97 ? 7.097 -18.404 -4.076 1.00 45.62 97 SER A C 1
ATOM 814 O O . SER A 1 97 ? 6.774 -18.359 -2.891 1.00 45.62 97 SER A O 1
ATOM 816 N N . THR A 1 98 ? 6.216 -18.426 -5.068 1.00 51.09 98 THR A N 1
ATOM 817 C CA . THR A 1 98 ? 4.765 -18.244 -4.913 1.00 51.09 98 THR A CA 1
ATOM 818 C C . THR A 1 98 ? 4.114 -19.165 -3.873 1.00 51.09 98 THR A C 1
ATOM 820 O O . THR A 1 98 ? 2.997 -18.919 -3.434 1.00 51.09 98 THR A O 1
ATOM 823 N N . ARG A 1 99 ? 4.873 -20.142 -3.367 1.00 51.28 99 ARG A N 1
ATOM 824 C CA . ARG A 1 99 ? 4.661 -20.892 -2.126 1.00 51.28 99 ARG A CA 1
ATOM 825 C C . ARG A 1 99 ? 4.632 -20.093 -0.809 1.00 51.28 99 ARG A C 1
ATOM 827 O O . ARG A 1 99 ? 4.199 -20.679 0.175 1.00 51.28 99 ARG A O 1
ATOM 834 N N . SER A 1 100 ? 5.058 -18.828 -0.725 1.00 61.66 100 SER A N 1
ATOM 835 C CA . SER A 1 100 ? 5.028 -18.063 0.544 1.00 61.66 100 SER A CA 1
ATOM 836 C C . SER A 1 100 ? 3.938 -16.991 0.635 1.00 61.66 100 SER A C 1
ATOM 838 O O . SER A 1 100 ? 3.805 -16.357 1.679 1.00 61.66 100 SER A O 1
ATOM 840 N N . LEU A 1 101 ? 3.158 -16.769 -0.426 1.00 67.38 101 LEU A N 1
ATOM 841 C CA . LEU A 1 101 ? 2.010 -15.860 -0.376 1.00 67.38 101 LEU A CA 1
ATOM 842 C C . LEU A 1 101 ? 0.769 -16.621 0.092 1.00 67.38 101 LEU A C 1
ATOM 844 O O . LEU A 1 101 ? 0.500 -17.720 -0.386 1.00 67.38 101 LEU A O 1
ATOM 848 N N . SER A 1 102 ? -0.001 -16.028 1.007 1.00 78.44 102 SER A N 1
ATOM 849 C CA . SER A 1 102 ? -1.289 -16.591 1.421 1.00 78.44 102 SER A CA 1
ATOM 850 C C . SER A 1 102 ? -2.261 -16.646 0.240 1.00 78.44 102 SER A C 1
ATOM 852 O O . SER A 1 102 ? -2.204 -15.795 -0.649 1.00 78.44 102 SER A O 1
ATOM 854 N N . LEU A 1 103 ? -3.190 -17.609 0.249 1.00 80.25 103 LEU A N 1
ATOM 855 C CA . LEU A 1 103 ? -4.192 -17.773 -0.814 1.00 80.25 103 LEU A CA 1
ATOM 856 C C . LEU A 1 103 ? -4.947 -16.463 -1.090 1.00 80.25 103 LEU A C 1
ATOM 858 O O . LEU A 1 103 ? -5.015 -16.010 -2.226 1.00 80.25 103 LEU A O 1
ATOM 862 N N . LYS A 1 104 ? -5.381 -15.779 -0.024 1.00 80.44 104 LYS A N 1
ATOM 863 C CA . LYS A 1 104 ? -6.040 -14.470 -0.107 1.00 80.44 104 LYS A CA 1
ATOM 864 C C . LYS A 1 104 ? -5.185 -13.426 -0.829 1.00 80.44 104 LYS A C 1
ATOM 866 O O . LYS A 1 104 ? -5.692 -12.642 -1.624 1.00 80.44 104 LYS A O 1
ATOM 871 N N . ARG A 1 105 ? -3.874 -13.410 -0.569 1.00 79.25 105 ARG A N 1
ATOM 872 C CA . ARG A 1 105 ? -2.965 -12.469 -1.228 1.00 79.25 105 ARG A CA 1
ATOM 873 C C . ARG A 1 105 ? -2.760 -12.820 -2.702 1.00 79.25 105 ARG A C 1
ATOM 875 O O . ARG A 1 105 ? -2.649 -11.910 -3.515 1.00 79.25 105 ARG A O 1
ATOM 882 N N . GLN A 1 106 ? -2.736 -14.104 -3.053 1.00 81.38 106 GLN A N 1
ATOM 883 C CA . GLN A 1 106 ? -2.671 -14.550 -4.449 1.00 81.38 106 GLN A CA 1
ATOM 884 C C . GLN A 1 106 ? -3.939 -14.165 -5.223 1.00 81.38 106 GLN A C 1
ATOM 886 O O . GLN A 1 106 ? -3.841 -13.654 -6.335 1.00 81.38 106 GLN A O 1
ATOM 891 N N . GLU A 1 107 ? -5.117 -14.337 -4.621 1.00 82.44 107 GLU A N 1
ATOM 892 C CA . GLU A 1 107 ? -6.401 -13.938 -5.211 1.00 82.44 107 GLU A CA 1
ATOM 893 C C . GLU A 1 107 ? -6.485 -12.428 -5.456 1.00 82.44 107 GLU A C 1
ATOM 895 O O . GLU A 1 107 ? -6.912 -12.008 -6.529 1.00 82.44 107 GLU A O 1
ATOM 900 N N . GLU A 1 108 ? -6.040 -11.605 -4.503 1.00 82.38 108 GLU A N 1
ATOM 901 C CA . GLU A 1 108 ? -5.967 -10.149 -4.683 1.00 82.38 108 GLU A CA 1
ATOM 902 C C . GLU A 1 108 ? -5.043 -9.769 -5.849 1.00 82.38 108 GLU A C 1
ATOM 904 O O . GLU A 1 108 ? -5.417 -8.971 -6.707 1.00 82.38 108 GLU A O 1
ATOM 909 N N . LEU A 1 109 ? -3.843 -10.357 -5.912 1.00 79.69 109 LEU A N 1
ATOM 910 C CA . LEU A 1 109 ? -2.888 -10.084 -6.990 1.00 79.69 109 LEU A CA 1
ATOM 911 C C . LEU A 1 109 ? -3.425 -10.529 -8.358 1.00 79.69 109 LEU A C 1
ATOM 913 O O . LEU A 1 109 ? -3.213 -9.837 -9.354 1.00 79.69 109 LEU A O 1
ATOM 917 N N . TYR A 1 110 ? -4.125 -11.660 -8.418 1.00 84.69 110 TYR A N 1
ATOM 918 C CA . TYR A 1 110 ? -4.683 -12.178 -9.663 1.00 84.69 110 TYR A CA 1
ATOM 919 C C . TYR A 1 110 ? -5.907 -11.382 -10.139 1.00 84.69 110 TYR A C 1
ATOM 921 O O . TYR A 1 110 ? -5.992 -11.044 -11.316 1.00 84.69 110 TYR A O 1
ATOM 929 N N . ASN A 1 111 ? -6.844 -11.051 -9.248 1.00 83.56 111 ASN A N 1
ATOM 930 C CA . ASN A 1 111 ? -8.107 -10.417 -9.641 1.00 83.56 111 ASN A CA 1
ATOM 931 C C . ASN A 1 111 ? -7.989 -8.896 -9.810 1.00 83.56 111 ASN A C 1
ATOM 933 O O . ASN A 1 111 ? -8.580 -8.337 -10.730 1.00 83.56 111 ASN A O 1
ATOM 937 N N . GLU A 1 112 ? -7.224 -8.229 -8.943 1.00 83.00 112 GLU A N 1
ATOM 938 C CA . GLU A 1 112 ? -7.199 -6.761 -8.883 1.00 83.00 112 GLU A CA 1
ATOM 939 C C . GLU A 1 112 ? -5.978 -6.161 -9.589 1.00 83.00 112 GLU A C 1
ATOM 941 O O . GLU A 1 112 ? -6.055 -5.052 -10.109 1.00 83.00 112 GLU A O 1
ATOM 946 N N . ILE A 1 113 ? -4.842 -6.871 -9.619 1.00 78.69 113 ILE A N 1
ATOM 947 C CA . ILE A 1 113 ? -3.574 -6.330 -10.142 1.00 78.69 113 ILE A CA 1
ATOM 948 C C . ILE A 1 113 ? -3.264 -6.852 -11.552 1.00 78.69 113 ILE A C 1
ATOM 950 O O . ILE A 1 113 ? -2.834 -6.070 -12.399 1.00 78.69 113 ILE A O 1
ATOM 954 N N . ALA A 1 114 ? -3.521 -8.133 -11.849 1.00 82.50 114 ALA A N 1
ATOM 955 C CA . ALA A 1 114 ? -3.175 -8.749 -13.137 1.00 82.50 114 ALA A CA 1
ATOM 956 C C . ALA A 1 114 ? -3.671 -7.997 -14.392 1.00 82.50 114 ALA A C 1
ATOM 958 O O . ALA A 1 114 ? -2.909 -7.951 -15.362 1.00 82.50 114 ALA A O 1
ATOM 959 N N . PRO A 1 115 ? -4.873 -7.375 -14.421 1.00 84.50 115 PRO A N 1
ATOM 960 C CA . PRO A 1 115 ? -5.332 -6.611 -15.585 1.00 84.50 115 PRO A CA 1
ATOM 961 C C . PRO A 1 115 ? -4.400 -5.460 -15.984 1.00 84.50 115 PRO A C 1
ATOM 963 O O . PRO A 1 115 ? -4.353 -5.100 -17.158 1.00 84.50 115 PRO A O 1
ATOM 966 N N . TYR A 1 116 ? -3.641 -4.925 -15.025 1.00 77.38 116 TYR A N 1
ATOM 967 C CA . TYR A 1 116 ? -2.748 -3.777 -15.192 1.00 77.38 116 TYR A CA 1
ATOM 968 C C . TYR A 1 116 ? -1.278 -4.173 -15.403 1.00 77.38 116 TYR A C 1
ATOM 970 O O . TYR A 1 116 ? -0.421 -3.300 -15.509 1.00 77.38 116 TYR A O 1
ATOM 978 N N . VAL A 1 117 ? -0.969 -5.475 -15.444 1.00 72.44 117 VAL A N 1
ATOM 979 C CA . VAL A 1 117 ? 0.394 -5.988 -15.638 1.00 72.44 117 VAL A CA 1
ATOM 980 C C . VAL A 1 117 ? 0.556 -6.531 -17.056 1.00 72.44 117 VAL A C 1
ATOM 982 O O . VAL A 1 117 ? -0.252 -7.348 -17.514 1.00 72.44 117 VAL A O 1
ATOM 985 N N . ASP A 1 118 ? 1.626 -6.109 -17.731 1.00 77.00 118 ASP A N 1
ATOM 986 C CA . ASP A 1 118 ? 1.974 -6.555 -19.080 1.00 77.00 118 ASP A CA 1
ATOM 987 C C . ASP A 1 118 ? 2.259 -8.064 -19.152 1.00 77.00 118 ASP A C 1
ATOM 989 O O . ASP A 1 118 ? 2.760 -8.699 -18.216 1.00 77.00 118 ASP A O 1
ATOM 993 N N . LEU A 1 119 ? 1.975 -8.640 -20.321 1.00 62.84 119 LEU A N 1
ATOM 994 C CA . LEU A 1 119 ? 1.926 -10.084 -20.550 1.00 62.84 119 LEU A CA 1
ATOM 995 C C . LEU A 1 119 ? 3.243 -10.884 -20.423 1.00 62.84 119 LEU A C 1
ATOM 997 O O . LEU A 1 119 ? 3.122 -12.095 -20.279 1.00 62.84 119 LEU A O 1
ATOM 1001 N N . PRO A 1 120 ? 4.476 -10.333 -20.370 1.00 71.06 120 PRO A N 1
ATOM 1002 C CA . PRO A 1 120 ? 5.622 -11.151 -19.962 1.00 71.06 120 PRO A CA 1
ATOM 1003 C C . PRO A 1 120 ? 5.809 -11.223 -18.435 1.00 71.06 120 PRO A C 1
ATOM 1005 O O . PRO A 1 120 ? 6.526 -12.098 -17.954 1.00 71.06 120 PRO A O 1
ATOM 1008 N N . PHE A 1 121 ? 5.194 -10.319 -17.664 1.00 67.31 121 PHE A N 1
ATOM 1009 C CA . PHE A 1 121 ? 5.397 -10.219 -16.211 1.00 67.31 121 PHE A CA 1
ATOM 1010 C C . PHE A 1 121 ? 4.209 -10.731 -15.404 1.00 67.31 121 PHE A C 1
ATOM 1012 O O . PHE A 1 121 ? 4.398 -11.212 -14.288 1.00 67.31 121 PHE A O 1
ATOM 1019 N N . ARG A 1 122 ? 3.005 -10.686 -15.983 1.00 74.44 122 ARG A N 1
ATOM 1020 C CA . ARG A 1 122 ? 1.754 -11.112 -15.347 1.00 74.44 122 ARG A CA 1
ATOM 1021 C C . ARG A 1 122 ? 1.837 -12.525 -14.773 1.00 74.44 122 ARG A C 1
ATOM 1023 O O . ARG A 1 122 ? 1.491 -12.727 -13.613 1.00 74.44 122 ARG A O 1
ATOM 1030 N N . ASP A 1 123 ? 2.378 -13.465 -15.541 1.00 70.69 123 ASP A N 1
ATOM 1031 C CA . ASP A 1 123 ? 2.488 -14.871 -15.132 1.00 70.69 123 ASP A CA 1
ATOM 1032 C C . ASP A 1 123 ? 3.555 -15.102 -14.050 1.00 70.69 123 ASP A C 1
ATOM 1034 O O . ASP A 1 123 ? 3.580 -16.149 -13.413 1.00 70.69 123 ASP A O 1
ATOM 1038 N N . ILE A 1 124 ? 4.433 -14.126 -13.807 1.00 73.75 124 ILE A N 1
ATOM 1039 C CA . ILE A 1 124 ? 5.474 -14.198 -12.775 1.00 73.75 124 ILE A CA 1
ATOM 1040 C C . ILE A 1 124 ? 5.003 -13.496 -11.493 1.00 73.75 124 ILE A C 1
ATOM 1042 O O . ILE A 1 124 ? 5.278 -13.971 -10.392 1.00 73.75 124 ILE A O 1
ATOM 1046 N N . THR A 1 125 ? 4.291 -12.371 -11.617 1.00 69.25 125 THR A N 1
ATOM 1047 C CA . THR A 1 125 ? 3.900 -11.515 -10.482 1.00 69.25 125 THR A CA 1
ATOM 1048 C C . THR A 1 125 ? 2.500 -11.800 -9.946 1.00 69.25 125 THR A C 1
ATOM 1050 O O . THR A 1 125 ? 2.229 -11.547 -8.774 1.00 69.25 125 THR A O 1
ATOM 1053 N N . CYS A 1 126 ? 1.610 -12.316 -10.791 1.00 76.69 126 CYS A N 1
ATOM 1054 C CA . CYS A 1 126 ? 0.190 -12.513 -10.515 1.00 76.69 126 CYS A CA 1
ATOM 1055 C C . CYS A 1 126 ? -0.218 -13.931 -10.928 1.00 76.69 126 CYS A C 1
ATOM 1057 O O . CYS A 1 126 ? -1.111 -14.111 -11.753 1.00 76.69 126 CYS A O 1
ATOM 1059 N N . LEU A 1 127 ? 0.467 -14.948 -10.389 1.00 78.38 127 LEU A N 1
ATOM 1060 C CA . LEU A 1 127 ? 0.121 -16.341 -10.675 1.00 78.38 127 LEU A CA 1
ATOM 1061 C C . LEU A 1 127 ? -1.338 -16.621 -10.323 1.00 78.38 127 LEU A C 1
ATOM 1063 O O . LEU A 1 127 ? -1.839 -16.202 -9.278 1.00 78.38 127 LEU A O 1
ATOM 1067 N N . LYS A 1 128 ? -1.992 -17.402 -11.183 1.00 80.44 128 LYS A N 1
ATOM 1068 C CA . LYS A 1 128 ? -3.328 -17.913 -10.906 1.00 80.44 128 LYS A CA 1
ATOM 1069 C C . LYS A 1 128 ? -3.285 -18.782 -9.641 1.00 80.44 128 LYS A C 1
ATOM 1071 O O . LYS A 1 128 ? -2.503 -19.738 -9.620 1.00 80.44 128 LYS A O 1
ATOM 1076 N N . PRO A 1 129 ? -4.091 -18.481 -8.606 1.00 78.62 129 PRO A N 1
ATOM 1077 C CA . PRO A 1 129 ? -4.132 -19.306 -7.406 1.00 78.62 129 PRO A CA 1
ATOM 1078 C C . PRO A 1 129 ? -4.574 -20.724 -7.784 1.00 78.62 129 PRO A C 1
ATOM 1080 O O . PRO A 1 129 ? -5.554 -20.905 -8.511 1.00 78.62 129 PRO A O 1
ATOM 1083 N N . GLN A 1 130 ? -3.827 -21.734 -7.331 1.00 68.25 130 GLN A N 1
ATOM 1084 C CA . GLN A 1 130 ? -4.239 -23.126 -7.492 1.00 68.25 130 GLN A CA 1
ATOM 1085 C C . GLN A 1 130 ? -5.247 -23.455 -6.393 1.00 68.25 130 GLN A C 1
ATOM 1087 O O . GLN A 1 130 ? -4.919 -23.413 -5.209 1.00 68.25 130 GLN A O 1
ATOM 1092 N N . SER A 1 131 ? -6.482 -23.751 -6.789 1.00 58.44 131 SER A N 1
ATOM 1093 C CA . SER A 1 131 ? -7.470 -24.369 -5.910 1.00 58.44 131 SER A CA 1
ATOM 1094 C C . SER A 1 131 ? -6.995 -25.784 -5.576 1.00 58.44 131 SER A C 1
ATOM 1096 O O . SER A 1 131 ? -6.954 -26.627 -6.474 1.00 58.44 131 SER A O 1
ATOM 1098 N N . ASN A 1 132 ? -6.601 -26.017 -4.322 1.00 52.88 132 ASN A N 1
ATOM 1099 C CA . ASN A 1 132 ? -6.555 -27.373 -3.768 1.00 52.88 132 ASN A CA 1
ATOM 1100 C C . ASN A 1 132 ? -7.968 -27.949 -3.671 1.00 52.88 132 ASN A C 1
ATOM 1102 O O . ASN A 1 132 ? -8.892 -27.160 -3.362 1.00 52.88 132 ASN A O 1
#

Organism: NCBI:txid94130

Foldseek 3Di:
DDDDDPDDPVLVVLVVCLVPDPDPVVNVVSVVVNVVVVVVVVVVVVVVVVVVVVVVVCVVPDPVCVPPPDDDPDDDDDPPPVVVVVVVVVDDPPLPPPVVDDLVRLCCCQPPPLVVDDDVCSCVRRPDRDDD

pLDDT: mean 70.2, std 16.24, range [35.91, 90.69]

Sequence (132 aa):
MLPKSDLCKTCETKKIDIQYIIQHEKKLELTEDYLIHLKRAQQERDYYNSNITNAIEDGKNNPNSSGSQHYLNGEGFQYYDFKKYFQKFKKLPNIQSTRSLSLKRQEELYNEIAPYVDLPFRDITCLKPQSN

Secondary structure (DSSP, 8-state):
-PPPPSS-HHHHHHHHHHHH---HHHHHHHHHHHHHHHHHHHHHHHHHHHHHHHHHHHHHT-TT-TT-----SS-------HHHHHHHSSS------GGGS-HHHHHHIIIIIGGGS-TTTHHHHSPPP---